Prote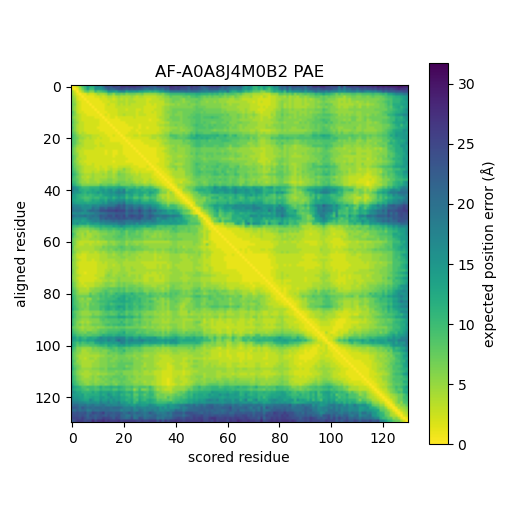in AF-A0A8J4M0B2-F1 (afdb_monomer)

Mean predicted aligned error: 7.67 Å

Solvent-accessible surface area (backbone atoms only — not comparable to full-atom values): 8316 Å² total; per-residue (Å²): 128,80,69,59,35,41,64,58,61,50,35,74,36,50,69,60,45,46,74,76,65,52,49,74,67,56,52,45,35,47,67,72,50,79,88,85,56,41,49,93,72,45,77,67,77,70,72,93,68,84,62,67,65,83,45,76,67,53,37,49,48,36,67,77,50,51,47,58,51,34,33,76,62,12,75,44,65,85,78,58,92,87,60,77,77,91,76,62,68,55,46,44,79,42,77,41,86,97,65,91,42,71,41,84,44,72,58,50,67,60,59,60,68,30,34,57,88,74,94,75,85,81,84,51,81,82,74,71,78,120

Structure (mmCIF, N/CA/C/O backbone):
data_AF-A0A8J4M0B2-F1
#
_entry.id   AF-A0A8J4M0B2-F1
#
loop_
_atom_site.group_PDB
_atom_site.id
_atom_site.type_symbol
_atom_site.label_atom_id
_atom_site.label_alt_id
_atom_site.label_comp_id
_atom_site.label_asym_id
_atom_site.label_entity_id
_atom_site.label_seq_id
_atom_site.pdbx_PDB_ins_code
_atom_site.Cartn_x
_atom_site.Cartn_y
_atom_site.Cartn_z
_atom_site.occupancy
_atom_site.B_iso_or_equiv
_atom_site.auth_seq_id
_atom_site.auth_comp_id
_atom_site.auth_asym_id
_atom_site.auth_atom_id
_atom_site.pdbx_PDB_model_num
ATOM 1 N N . MET A 1 1 ? -7.620 -20.537 3.166 1.00 43.66 1 MET A N 1
ATOM 2 C CA . MET A 1 1 ? -6.376 -20.501 2.365 1.00 43.66 1 MET A CA 1
ATOM 3 C C . MET A 1 1 ? -5.390 -19.648 3.132 1.00 43.66 1 MET A C 1
ATOM 5 O O . MET A 1 1 ? -5.865 -18.692 3.730 1.00 43.66 1 MET A O 1
ATOM 9 N N . PRO A 1 2 ? -4.095 -19.998 3.177 1.00 52.94 2 PRO A N 1
ATOM 10 C CA . PRO A 1 2 ? -3.101 -19.153 3.833 1.00 52.94 2 PRO A CA 1
ATOM 11 C C . PRO A 1 2 ? -3.180 -17.725 3.282 1.00 52.94 2 PRO A C 1
ATOM 13 O O . PRO A 1 2 ? -3.585 -17.545 2.127 1.00 52.94 2 PRO A O 1
ATOM 16 N N . ASP A 1 3 ? -2.816 -16.749 4.116 1.00 71.50 3 ASP A N 1
ATOM 17 C CA . ASP A 1 3 ? -2.772 -15.306 3.835 1.00 71.50 3 ASP A CA 1
ATOM 18 C C . ASP A 1 3 ? -1.693 -14.969 2.787 1.00 71.50 3 ASP A C 1
ATOM 20 O O . ASP A 1 3 ? -0.807 -14.149 3.011 1.00 71.50 3 ASP A O 1
ATOM 24 N N . ILE A 1 4 ? -1.728 -15.652 1.640 1.00 81.50 4 ILE A N 1
ATOM 25 C CA . ILE A 1 4 ? -0.795 -15.464 0.538 1.00 81.50 4 ILE A CA 1
ATOM 26 C C . ILE A 1 4 ? -1.108 -14.100 -0.085 1.00 81.50 4 ILE A C 1
ATOM 28 O O . ILE A 1 4 ? -2.222 -13.902 -0.600 1.00 81.50 4 ILE A O 1
ATOM 32 N N . PRO A 1 5 ? -0.139 -13.171 -0.096 1.00 87.88 5 PRO A N 1
ATOM 33 C CA . PRO A 1 5 ? -0.295 -11.883 -0.744 1.00 87.88 5 PRO A CA 1
ATOM 34 C C . PRO A 1 5 ? -0.768 -12.022 -2.194 1.00 87.88 5 PRO A C 1
ATOM 36 O O . PRO A 1 5 ? -0.374 -12.930 -2.931 1.00 87.88 5 PRO A O 1
ATOM 39 N N . LEU A 1 6 ? -1.587 -11.076 -2.656 1.00 89.25 6 LEU A N 1
ATOM 40 C CA . LEU A 1 6 ? -2.085 -11.070 -4.032 1.00 89.25 6 LEU A CA 1
ATOM 41 C C . LEU A 1 6 ? -0.937 -11.116 -5.048 1.00 89.25 6 LEU A C 1
ATOM 43 O O . LEU A 1 6 ? -1.054 -11.815 -6.052 1.00 89.25 6 LEU A O 1
ATOM 47 N N . HIS A 1 7 ? 0.167 -10.419 -4.772 1.00 87.44 7 HIS A N 1
ATOM 48 C CA . HIS A 1 7 ? 1.313 -10.380 -5.676 1.00 87.44 7 HIS A CA 1
ATOM 49 C C . HIS A 1 7 ? 1.935 -11.771 -5.889 1.00 87.44 7 HIS A C 1
ATOM 51 O O . HIS A 1 7 ? 2.240 -12.110 -7.027 1.00 87.44 7 HIS A O 1
ATOM 57 N N . GLU A 1 8 ? 2.027 -12.610 -4.852 1.00 89.31 8 GLU A N 1
ATOM 58 C CA . GLU A 1 8 ? 2.531 -13.987 -4.964 1.00 89.31 8 GLU A CA 1
ATOM 59 C C . GLU A 1 8 ? 1.572 -14.883 -5.753 1.00 89.31 8 GLU A C 1
ATOM 61 O O . GLU A 1 8 ? 1.986 -15.647 -6.625 1.00 89.31 8 GLU A O 1
ATOM 66 N N . ARG A 1 9 ? 0.259 -14.759 -5.516 1.00 89.69 9 ARG A N 1
ATOM 67 C CA . ARG A 1 9 ? -0.745 -15.523 -6.281 1.00 89.69 9 ARG A CA 1
ATOM 68 C C . ARG A 1 9 ? -0.715 -15.172 -7.765 1.00 89.69 9 ARG A C 1
ATOM 70 O O . ARG A 1 9 ? -0.907 -16.038 -8.619 1.00 89.69 9 ARG A O 1
ATOM 77 N N . VAL A 1 10 ? -0.514 -13.893 -8.067 1.00 90.31 10 VAL A N 1
ATOM 78 C CA . VAL A 1 10 ? -0.472 -13.371 -9.432 1.00 90.31 10 VAL A CA 1
ATOM 79 C C . VAL A 1 10 ? 0.841 -13.750 -10.122 1.00 90.31 10 VAL A C 1
ATOM 81 O O . VAL A 1 10 ? 0.801 -14.234 -11.256 1.00 90.31 10 VAL A O 1
ATOM 84 N N . SER A 1 11 ? 1.982 -13.617 -9.441 1.00 91.62 11 SER A N 1
ATOM 85 C CA . SER A 1 11 ? 3.297 -14.007 -9.965 1.00 91.62 11 SER A CA 1
ATOM 86 C C . SER A 1 11 ? 3.418 -15.527 -10.158 1.00 91.62 11 SER A C 1
ATOM 88 O O . SER A 1 11 ? 4.010 -15.986 -11.135 1.00 91.62 11 SER A O 1
ATOM 90 N N . GLY A 1 12 ? 2.755 -16.331 -9.323 1.00 91.94 12 GLY A N 1
ATOM 91 C CA . GLY A 1 12 ? 2.656 -17.784 -9.496 1.00 91.94 12 GLY A CA 1
ATOM 92 C C . GLY A 1 12 ? 1.874 -18.222 -10.743 1.00 91.94 12 GLY A C 1
ATOM 93 O O . GLY A 1 12 ? 1.950 -19.380 -11.148 1.00 91.94 12 GLY A O 1
ATOM 94 N N . ARG A 1 13 ? 1.136 -17.311 -11.393 1.00 93.75 13 ARG A N 1
ATOM 95 C CA . ARG A 1 13 ? 0.301 -17.590 -12.577 1.00 93.75 13 ARG A CA 1
ATOM 96 C C . ARG A 1 13 ? 0.813 -16.943 -13.864 1.00 93.75 13 ARG A C 1
ATOM 98 O O . ARG A 1 13 ? 0.056 -16.818 -14.824 1.00 93.75 13 ARG A O 1
ATOM 105 N N . LEU A 1 14 ? 2.089 -16.556 -13.931 1.00 94.50 14 LEU A N 1
ATOM 106 C CA . LEU A 1 14 ? 2.673 -15.891 -15.111 1.00 94.50 14 LEU A CA 1
ATOM 107 C C . LEU A 1 14 ? 2.450 -16.647 -16.432 1.00 94.50 14 LEU A C 1
ATOM 109 O O . LEU A 1 14 ? 2.250 -16.014 -17.466 1.00 94.50 14 LEU A O 1
ATOM 113 N N . ALA A 1 15 ? 2.449 -17.985 -16.414 1.00 94.88 15 ALA A N 1
ATOM 114 C CA . ALA A 1 15 ? 2.171 -18.792 -17.605 1.00 94.88 15 ALA A CA 1
ATOM 115 C C . ALA A 1 15 ? 0.740 -18.585 -18.133 1.00 94.88 15 ALA A C 1
ATOM 117 O O . ALA A 1 15 ? 0.550 -18.432 -19.337 1.00 94.88 15 ALA A O 1
ATOM 118 N N . ALA A 1 16 ? -0.250 -18.507 -17.238 1.00 96.19 16 ALA A N 1
ATOM 119 C CA . ALA A 1 16 ? -1.637 -18.236 -17.605 1.00 96.19 16 ALA A CA 1
ATOM 120 C C . ALA A 1 16 ? -1.804 -16.807 -18.143 1.00 96.19 16 ALA A C 1
ATOM 122 O O . ALA A 1 16 ? -2.459 -16.611 -19.162 1.00 96.19 16 ALA A O 1
ATOM 123 N N . TRP A 1 17 ? -1.146 -15.822 -17.521 1.00 95.25 17 TRP A N 1
ATOM 124 C CA . TRP A 1 17 ? -1.119 -14.442 -18.023 1.00 95.25 17 TRP A CA 1
ATOM 125 C C . TRP A 1 17 ? -0.523 -14.351 -19.429 1.00 95.25 17 TRP A C 1
ATOM 127 O O . TRP A 1 17 ? -1.067 -13.666 -20.292 1.00 95.25 17 TRP A O 1
ATOM 137 N N . ARG A 1 18 ? 0.564 -15.085 -19.690 1.00 96.38 18 ARG A N 1
ATOM 138 C CA . ARG A 1 18 ? 1.153 -15.169 -21.031 1.00 96.38 18 ARG A CA 1
ATOM 139 C C . ARG A 1 18 ? 0.186 -15.802 -22.033 1.00 96.38 18 ARG A C 1
ATOM 141 O O . ARG A 1 18 ? 0.067 -15.296 -23.142 1.00 96.38 18 ARG A O 1
ATOM 148 N N . ALA A 1 19 ? -0.507 -16.873 -21.648 1.00 97.12 19 ALA A N 1
ATOM 149 C CA . ALA A 1 19 ? -1.443 -17.576 -22.524 1.00 97.12 19 ALA A CA 1
ATOM 150 C C . ALA A 1 19 ? -2.626 -16.699 -22.975 1.00 97.12 19 ALA A C 1
ATOM 152 O O . ALA A 1 19 ? -3.104 -16.864 -24.091 1.00 97.12 19 ALA A O 1
ATOM 153 N N . ILE A 1 20 ? -3.059 -15.739 -22.149 1.00 95.81 20 ILE A N 1
ATOM 154 C CA . ILE A 1 20 ? -4.121 -14.778 -22.502 1.00 95.81 20 ILE A CA 1
ATOM 155 C C . ILE A 1 20 ? -3.601 -13.510 -23.204 1.00 95.81 20 ILE A C 1
ATOM 157 O O . ILE A 1 20 ? -4.358 -12.562 -23.393 1.00 95.81 20 ILE A O 1
ATOM 161 N N . GLY A 1 21 ? -2.318 -13.474 -23.582 1.00 96.12 21 GLY A N 1
ATOM 162 C CA . GLY A 1 21 ? -1.736 -12.390 -24.378 1.00 96.12 21 GLY A CA 1
ATOM 163 C C . GLY A 1 21 ? -1.132 -11.226 -23.585 1.00 96.12 21 GLY A C 1
ATOM 164 O O . GLY A 1 21 ? -0.944 -10.154 -24.155 1.00 96.12 21 GLY A O 1
ATOM 165 N N . ALA A 1 22 ? -0.810 -11.395 -22.295 1.00 95.44 22 ALA A N 1
ATOM 166 C CA . ALA A 1 22 ? -0.108 -10.352 -21.542 1.00 95.44 22 ALA A CA 1
ATOM 167 C C . ALA A 1 22 ? 1.265 -10.033 -22.163 1.00 95.44 22 ALA A C 1
ATOM 169 O O . ALA A 1 22 ? 2.078 -10.931 -22.397 1.00 95.44 22 ALA A O 1
ATOM 170 N N . ASP A 1 23 ? 1.536 -8.745 -22.385 1.00 96.19 23 ASP A N 1
ATOM 171 C CA . ASP A 1 23 ? 2.799 -8.289 -22.962 1.00 96.19 23 ASP A CA 1
ATOM 172 C C . ASP A 1 23 ? 4.000 -8.468 -22.009 1.00 96.19 23 ASP A C 1
ATOM 174 O O . ASP A 1 23 ? 3.868 -8.697 -20.799 1.00 96.19 23 ASP A O 1
ATOM 178 N N . SER A 1 24 ? 5.214 -8.335 -22.554 1.00 94.12 24 SER A N 1
ATOM 179 C CA . SER A 1 24 ? 6.462 -8.486 -21.795 1.00 94.12 24 SER A CA 1
ATOM 180 C C . SER A 1 24 ? 6.564 -7.538 -20.599 1.00 94.12 24 SER A C 1
ATOM 182 O O . SER A 1 24 ? 7.128 -7.910 -19.569 1.00 94.12 24 SER A O 1
ATOM 184 N N . ARG A 1 25 ? 6.017 -6.320 -20.707 1.00 92.56 25 ARG A N 1
ATOM 185 C CA . ARG A 1 25 ? 6.060 -5.321 -19.633 1.00 92.56 25 ARG A CA 1
ATOM 186 C C . ARG A 1 25 ? 5.134 -5.722 -18.489 1.00 92.56 25 ARG A C 1
ATOM 188 O O . ARG A 1 25 ? 5.527 -5.642 -17.330 1.00 92.56 25 ARG A O 1
ATOM 195 N N . THR A 1 26 ? 3.937 -6.184 -18.812 1.00 93.12 26 THR A N 1
ATOM 196 C CA . THR A 1 26 ? 2.937 -6.689 -17.879 1.00 93.12 26 THR A CA 1
ATOM 197 C C . THR A 1 26 ? 3.498 -7.895 -17.146 1.00 93.12 26 THR A C 1
ATOM 199 O O . THR A 1 26 ? 3.546 -7.893 -15.922 1.00 93.12 26 THR A O 1
ATOM 202 N N . LEU A 1 27 ? 4.042 -8.879 -17.867 1.00 94.44 27 LEU A N 1
ATOM 203 C CA . LEU A 1 27 ? 4.683 -10.045 -17.256 1.00 94.44 27 LEU A CA 1
A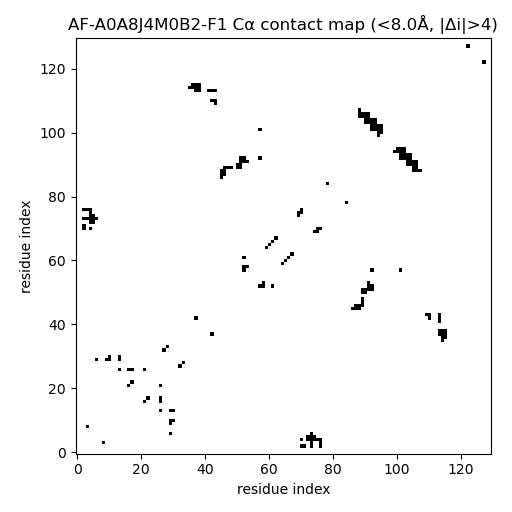TOM 204 C C . LEU A 1 27 ? 5.864 -9.659 -16.354 1.00 94.44 27 LEU A C 1
ATOM 206 O O . LEU A 1 27 ? 6.033 -10.250 -15.289 1.00 94.44 27 LEU A O 1
ATOM 210 N N . HIS A 1 28 ? 6.659 -8.658 -16.745 1.00 93.00 28 HIS A N 1
ATOM 211 C CA . HIS A 1 28 ? 7.736 -8.136 -15.905 1.00 93.00 28 HIS A CA 1
ATOM 212 C C . HIS A 1 28 ? 7.193 -7.552 -14.595 1.00 93.00 28 HIS A C 1
ATOM 214 O O . HIS A 1 28 ? 7.675 -7.924 -13.530 1.00 93.00 28 HIS A O 1
ATOM 220 N N . VAL A 1 29 ? 6.156 -6.712 -14.657 1.00 92.75 29 VAL A N 1
ATOM 221 C CA . VAL A 1 29 ? 5.521 -6.117 -13.470 1.00 92.75 29 VAL A CA 1
ATOM 222 C C . VAL A 1 29 ? 4.887 -7.181 -12.575 1.00 92.75 29 VAL A C 1
ATOM 224 O O . VAL A 1 29 ? 5.053 -7.131 -11.363 1.00 92.75 29 VAL A O 1
ATOM 227 N N . LEU A 1 30 ? 4.199 -8.173 -13.143 1.00 92.06 30 LEU A N 1
ATOM 228 C CA . LEU A 1 30 ? 3.601 -9.256 -12.357 1.00 92.06 30 LEU A CA 1
ATOM 229 C C . LEU A 1 30 ? 4.668 -10.123 -11.673 1.00 92.06 30 LEU A C 1
ATOM 231 O O . LEU A 1 30 ? 4.411 -10.676 -10.609 1.00 92.06 30 LEU A O 1
ATOM 235 N N . LYS A 1 31 ? 5.856 -10.250 -12.276 1.00 91.38 31 LYS A N 1
ATOM 236 C CA . LYS A 1 31 ? 6.967 -11.038 -11.731 1.00 91.38 31 LYS A CA 1
ATOM 237 C C . LYS A 1 31 ? 7.788 -10.277 -10.688 1.00 91.38 31 LYS A C 1
ATOM 239 O O . LYS A 1 31 ? 8.174 -10.868 -9.690 1.00 91.38 31 LYS A O 1
ATOM 244 N N . GLN A 1 32 ? 8.116 -9.017 -10.964 1.00 90.12 32 GLN A N 1
ATOM 245 C CA . GLN A 1 32 ? 9.124 -8.237 -10.230 1.00 90.12 32 GLN A CA 1
ATOM 246 C C . GLN A 1 32 ? 8.527 -7.066 -9.439 1.00 90.12 32 GLN A C 1
ATOM 248 O O . GLN A 1 32 ? 9.220 -6.436 -8.646 1.00 90.12 32 GLN A O 1
ATOM 253 N N . GLY A 1 33 ? 7.253 -6.745 -9.657 1.00 89.06 33 GLY A N 1
ATOM 254 C CA . GLY A 1 33 ? 6.643 -5.522 -9.154 1.00 89.06 33 GLY A CA 1
ATOM 255 C C . GLY A 1 33 ? 7.084 -4.279 -9.930 1.00 89.06 33 GLY A C 1
ATOM 256 O O . GLY A 1 33 ? 7.660 -4.348 -11.018 1.00 89.06 33 GLY A O 1
ATOM 257 N N . VAL A 1 34 ? 6.766 -3.113 -9.368 1.00 86.81 34 VAL A N 1
ATOM 258 C CA . VAL A 1 34 ? 7.192 -1.811 -9.893 1.00 86.81 34 VAL A CA 1
ATOM 259 C C . VAL A 1 34 ? 8.246 -1.244 -8.945 1.00 86.81 34 VAL A C 1
ATOM 261 O O . VAL A 1 34 ? 7.932 -1.042 -7.770 1.00 86.81 34 VAL A O 1
ATOM 264 N N . PRO A 1 35 ? 9.475 -0.966 -9.417 1.00 83.88 35 PRO A N 1
ATOM 265 C CA . PRO A 1 35 ? 10.506 -0.409 -8.558 1.00 83.88 35 PRO A CA 1
ATOM 266 C C . PRO A 1 35 ? 10.121 1.001 -8.105 1.00 83.88 35 PRO A C 1
ATOM 268 O O . PRO A 1 35 ? 9.706 1.848 -8.902 1.00 83.88 35 PRO A O 1
ATOM 271 N N . VAL A 1 36 ? 10.294 1.256 -6.812 1.00 84.31 36 VAL A N 1
ATOM 272 C CA . VAL A 1 36 ? 10.128 2.580 -6.216 1.00 84.31 36 VAL A CA 1
ATOM 273 C C . VAL A 1 36 ? 11.494 3.253 -6.150 1.00 84.31 36 VAL A C 1
ATOM 275 O O . VAL A 1 36 ? 12.359 2.854 -5.379 1.00 84.31 36 VAL A O 1
ATOM 278 N N . GLU A 1 37 ? 11.698 4.287 -6.966 1.00 87.94 37 GLU A N 1
ATOM 279 C CA . GLU A 1 37 ? 12.957 5.035 -6.985 1.00 87.94 37 GLU A CA 1
ATOM 280 C C . GLU A 1 37 ? 12.874 6.298 -6.131 1.00 87.94 37 GLU A C 1
ATOM 282 O O . GLU A 1 37 ? 12.030 7.164 -6.373 1.00 87.94 37 GLU A O 1
ATOM 287 N N . PHE A 1 38 ? 13.813 6.455 -5.200 1.00 87.25 38 PHE A N 1
ATOM 288 C CA . PHE A 1 38 ? 13.952 7.660 -4.386 1.00 87.25 38 PHE A CA 1
ATOM 289 C C . PHE A 1 38 ? 14.970 8.648 -4.980 1.00 87.25 38 PHE A C 1
ATOM 291 O O . PHE A 1 38 ? 15.948 8.275 -5.638 1.00 87.25 38 PHE A O 1
ATOM 298 N N . ARG A 1 39 ? 14.732 9.945 -4.773 1.00 85.75 39 ARG A N 1
ATOM 299 C CA . ARG A 1 39 ? 15.637 11.041 -5.138 1.00 85.75 39 ARG A CA 1
ATOM 300 C C . ARG A 1 39 ? 16.912 10.917 -4.312 1.00 85.75 39 ARG A C 1
ATOM 302 O O . ARG A 1 39 ? 16.850 10.760 -3.098 1.00 85.75 39 ARG A O 1
ATOM 309 N N . GLY A 1 40 ? 18.063 10.963 -4.979 1.00 82.38 40 GLY A N 1
ATOM 310 C CA . GLY A 1 40 ? 19.361 10.800 -4.318 1.00 82.38 40 GLY A CA 1
ATOM 311 C C . GLY A 1 40 ? 19.579 9.431 -3.659 1.00 82.38 40 GLY A C 1
ATOM 312 O O . GLY A 1 40 ? 20.522 9.294 -2.898 1.00 82.38 40 GLY A O 1
ATOM 313 N N . GLY A 1 41 ? 18.717 8.436 -3.915 1.00 76.56 41 GLY A N 1
ATOM 314 C CA . GLY A 1 41 ? 18.796 7.118 -3.273 1.00 76.56 41 GLY A CA 1
ATOM 315 C C . GLY A 1 41 ? 18.392 7.101 -1.794 1.00 76.56 41 GLY A C 1
ATOM 316 O O . GLY A 1 41 ? 18.439 6.045 -1.174 1.00 76.56 41 GLY A O 1
ATOM 317 N N . CYS A 1 42 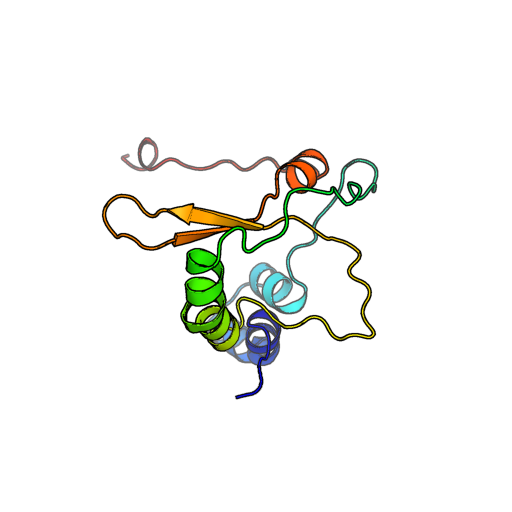? 17.966 8.236 -1.230 1.00 73.62 42 CYS A N 1
ATOM 318 C CA . CYS A 1 42 ? 17.649 8.339 0.189 1.00 73.62 42 CYS A CA 1
ATOM 319 C C . CYS A 1 42 ? 16.183 8.002 0.460 1.00 73.62 42 CYS A C 1
ATOM 321 O O . CYS A 1 42 ? 15.265 8.687 0.001 1.00 73.62 42 CYS A O 1
ATOM 323 N N . ILE A 1 43 ? 15.976 6.966 1.264 1.00 73.25 43 ILE A N 1
ATOM 324 C CA . ILE A 1 43 ? 14.674 6.602 1.816 1.00 73.25 43 ILE A CA 1
ATOM 325 C C . ILE A 1 43 ? 14.287 7.662 2.862 1.00 73.25 43 ILE A C 1
ATOM 327 O O . ILE A 1 43 ? 15.130 8.044 3.679 1.00 73.25 43 ILE A O 1
ATOM 331 N N . PRO A 1 44 ? 13.043 8.174 2.864 1.00 76.38 44 PRO A N 1
ATOM 332 C CA . PRO A 1 44 ? 12.622 9.114 3.892 1.00 76.38 44 PRO A CA 1
ATOM 333 C C . PRO A 1 44 ? 12.577 8.411 5.259 1.00 76.38 44 PRO A C 1
ATOM 335 O O . PRO A 1 44 ? 12.102 7.278 5.336 1.00 76.38 44 PRO A O 1
ATOM 338 N N . PRO A 1 45 ? 13.018 9.070 6.345 1.00 73.69 45 PRO A N 1
ATOM 339 C CA . PRO A 1 45 ? 12.957 8.476 7.673 1.00 73.69 45 PRO A CA 1
ATOM 340 C C . PRO A 1 45 ? 11.506 8.199 8.077 1.00 73.69 45 PRO A C 1
ATOM 342 O O . PRO A 1 45 ? 10.589 8.950 7.701 1.00 73.69 45 PRO A O 1
ATOM 345 N N . ALA A 1 46 ? 11.324 7.154 8.889 1.00 69.06 46 ALA A N 1
ATOM 346 C CA . ALA A 1 46 ? 10.071 6.901 9.588 1.00 69.06 46 ALA A CA 1
ATOM 347 C C . ALA A 1 46 ? 9.658 8.149 10.385 1.00 69.06 46 ALA A C 1
ATOM 349 O O . ALA A 1 46 ? 10.485 8.987 10.756 1.00 69.06 46 ALA A O 1
ATOM 350 N N . PHE A 1 47 ? 8.360 8.311 10.603 1.00 67.38 47 PHE A N 1
ATOM 351 C CA . PHE A 1 47 ? 7.840 9.430 11.371 1.00 67.38 47 PHE A CA 1
ATOM 352 C C . PHE A 1 47 ? 6.807 8.927 12.368 1.00 67.38 47 PHE A C 1
ATOM 354 O O . PHE A 1 47 ? 5.978 8.081 12.031 1.00 67.38 47 PHE A O 1
ATOM 361 N N . ASP A 1 48 ? 6.822 9.517 13.557 1.00 60.31 48 ASP A N 1
ATOM 362 C CA . ASP A 1 48 ? 5.820 9.258 14.579 1.00 60.31 48 ASP A CA 1
ATOM 363 C C . ASP A 1 48 ? 4.616 10.177 14.339 1.00 60.31 48 ASP A C 1
ATOM 365 O O . ASP A 1 48 ? 4.693 11.402 14.430 1.00 60.31 48 ASP A O 1
ATOM 369 N N . LEU A 1 49 ? 3.489 9.580 13.969 1.00 61.59 49 LEU A N 1
ATOM 370 C CA . LEU A 1 49 ? 2.157 10.178 14.072 1.00 61.59 49 LEU A CA 1
ATOM 371 C C . LEU A 1 49 ? 1.320 9.272 14.986 1.00 61.59 49 LEU A C 1
ATOM 373 O O . LEU A 1 49 ? 1.710 8.120 15.187 1.00 61.59 49 LEU A O 1
ATOM 377 N N . PRO A 1 50 ? 0.184 9.752 15.533 1.00 63.66 50 PRO A N 1
ATOM 378 C CA . PRO A 1 50 ? -0.668 8.927 16.381 1.00 63.66 50 PRO A CA 1
ATOM 379 C C . PRO A 1 50 ? -0.986 7.590 15.710 1.00 63.66 50 PRO A C 1
ATOM 381 O O . PRO A 1 50 ? -1.293 7.539 14.511 1.00 63.66 50 PRO A O 1
ATOM 384 N N . SER A 1 51 ? -0.860 6.534 16.509 1.00 64.81 51 SER A N 1
ATOM 385 C CA . SER A 1 51 ? -1.045 5.149 16.109 1.00 64.81 51 SER A CA 1
ATOM 386 C C . SER A 1 51 ? -2.454 4.899 15.583 1.00 64.81 51 SER A C 1
ATOM 388 O O . SER A 1 51 ? -3.443 5.497 16.006 1.00 64.81 51 SER A O 1
ATOM 390 N N . PHE A 1 52 ? -2.526 3.978 14.634 1.00 67.69 52 PHE A N 1
ATOM 391 C CA . PHE A 1 52 ? -3.760 3.389 14.153 1.00 67.69 52 PHE A CA 1
ATOM 392 C C . PHE A 1 52 ? -4.048 2.096 14.916 1.00 67.69 52 PHE A C 1
ATOM 394 O O . PHE A 1 52 ? -3.117 1.301 15.068 1.00 67.69 52 PHE A O 1
ATOM 401 N N . PRO A 1 53 ? -5.310 1.814 15.286 1.00 72.31 53 PRO A N 1
ATOM 402 C CA . PRO A 1 53 ? -6.509 2.674 15.259 1.00 72.31 53 PRO A CA 1
ATOM 403 C C . PRO A 1 53 ? -6.545 3.707 16.410 1.00 72.31 53 PRO A C 1
ATOM 405 O O . PRO A 1 53 ? -5.938 3.490 17.449 1.00 72.31 53 PRO A O 1
ATOM 408 N N . VAL A 1 54 ? -7.280 4.8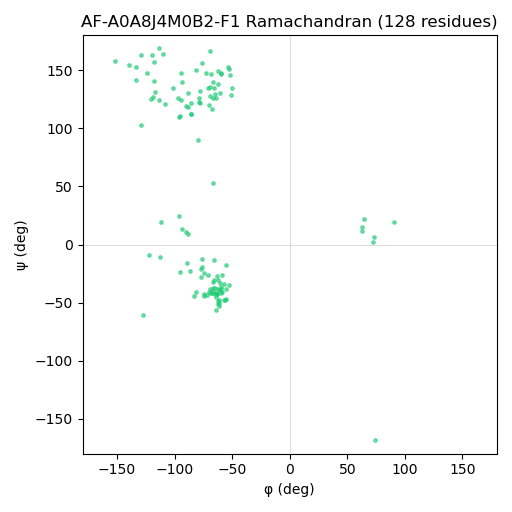24 16.251 1.00 75.19 54 VAL A N 1
ATOM 409 C CA . VAL A 1 54 ? -7.265 5.958 17.217 1.00 75.19 54 VAL A CA 1
ATOM 410 C C . VAL A 1 54 ? -8.397 5.887 18.257 1.00 75.19 54 VAL A C 1
ATOM 412 O O . VAL A 1 54 ? -8.297 6.461 19.336 1.00 75.19 54 VAL A O 1
ATOM 415 N N . THR A 1 55 ? -9.501 5.197 17.950 1.00 84.00 55 THR A N 1
ATOM 416 C CA . THR A 1 55 ? -10.667 5.065 18.847 1.00 84.00 55 THR A CA 1
ATOM 417 C C . THR A 1 55 ? -11.130 3.614 18.928 1.00 84.00 55 THR A C 1
ATOM 419 O O . THR A 1 55 ? -11.023 2.881 17.946 1.00 84.00 55 THR A O 1
ATOM 422 N N . ALA A 1 56 ? -11.759 3.222 20.040 1.00 85.50 56 ALA A N 1
ATOM 423 C CA . ALA A 1 56 ? -12.295 1.866 20.231 1.00 85.50 56 ALA A CA 1
ATOM 424 C C . ALA A 1 56 ? -13.348 1.460 19.177 1.00 85.50 56 ALA A C 1
ATOM 426 O O . ALA A 1 56 ? -13.563 0.281 18.899 1.00 85.50 56 ALA A O 1
ATOM 427 N N . GLN A 1 57 ? -14.052 2.428 18.581 1.00 86.88 57 GLN A N 1
ATOM 428 C CA . GLN A 1 57 ? -14.999 2.149 17.500 1.00 86.88 57 GLN A CA 1
ATOM 429 C C . GLN A 1 57 ? -14.276 1.829 16.185 1.00 86.88 57 GLN A C 1
ATOM 431 O O . GLN A 1 57 ? -14.655 0.890 15.487 1.00 86.88 57 GLN A O 1
ATOM 436 N N . GLN A 1 58 ? -13.225 2.587 15.863 1.00 87.75 58 GLN A N 1
ATOM 437 C CA . GLN A 1 58 ? -12.381 2.322 14.696 1.00 87.75 58 GLN A CA 1
ATOM 438 C C . GLN A 1 58 ? -11.608 1.017 14.850 1.00 87.75 58 GLN A C 1
ATOM 440 O O . GLN A 1 58 ? -11.458 0.297 13.872 1.00 87.75 58 GLN A O 1
ATOM 445 N N . GLU A 1 59 ? -11.146 0.716 16.061 1.00 87.12 59 GLU A N 1
ATOM 446 C CA . GLU A 1 59 ? -10.448 -0.527 16.372 1.00 87.12 59 GLU A CA 1
ATOM 447 C C . GLU A 1 59 ? -11.340 -1.744 16.156 1.00 87.12 59 GLU A C 1
ATOM 449 O O . GLU A 1 59 ? -10.977 -2.623 15.379 1.00 87.12 59 GLU A O 1
ATOM 454 N N . ARG A 1 60 ? -12.550 -1.747 16.732 1.00 88.81 60 ARG A N 1
ATOM 455 C CA . ARG A 1 60 ? -13.532 -2.812 16.481 1.00 88.81 60 ARG A CA 1
ATOM 456 C C . ARG A 1 60 ? -13.846 -2.959 14.999 1.00 88.81 60 ARG A C 1
ATOM 458 O O . ARG A 1 60 ? -13.774 -4.055 14.462 1.00 88.81 60 ARG A O 1
ATOM 465 N N . TRP A 1 61 ? -14.120 -1.855 14.302 1.00 90.88 61 TRP A N 1
ATOM 466 C CA . TRP A 1 61 ? -14.358 -1.900 12.858 1.00 90.88 61 TRP A CA 1
ATOM 467 C C . TRP A 1 61 ? -13.167 -2.469 12.073 1.00 90.88 61 TRP A C 1
ATOM 469 O O . TRP A 1 61 ? -13.361 -3.230 11.124 1.00 90.88 61 TRP A O 1
ATOM 479 N N . TRP A 1 62 ? -11.941 -2.098 12.437 1.00 90.44 62 TRP A N 1
ATOM 480 C CA . TRP A 1 62 ? -10.739 -2.596 11.784 1.00 90.44 62 TRP A CA 1
ATOM 481 C C . TRP A 1 62 ? -10.591 -4.104 11.992 1.00 90.44 62 TRP A C 1
ATOM 483 O O . TRP A 1 62 ? -10.568 -4.839 11.006 1.00 90.44 62 TRP A O 1
ATOM 493 N N . LEU A 1 63 ? -10.568 -4.554 13.249 1.00 89.38 63 LEU A N 1
ATOM 494 C CA . LEU A 1 63 ? -10.312 -5.947 13.619 1.00 89.38 63 LEU A CA 1
ATOM 495 C C . LEU A 1 63 ? -11.430 -6.894 13.168 1.00 89.38 63 LEU A C 1
ATOM 497 O O . LEU A 1 63 ? -11.160 -7.995 12.700 1.00 89.38 63 LEU A O 1
ATOM 501 N N . GLU A 1 64 ? -12.692 -6.475 13.281 1.00 92.19 64 GLU A N 1
ATOM 502 C CA . GLU A 1 64 ? -13.835 -7.352 13.002 1.00 92.19 64 GLU A CA 1
ATOM 503 C C . GLU A 1 64 ? -14.233 -7.362 11.521 1.00 92.19 64 GLU A C 1
ATOM 505 O O . GLU A 1 64 ? -14.876 -8.306 11.061 1.00 92.19 64 GLU A O 1
ATOM 510 N N . LYS A 1 65 ? -13.889 -6.315 10.756 1.00 91.19 65 LYS A N 1
ATOM 511 C CA . LYS A 1 65 ? -14.401 -6.143 9.389 1.00 91.19 65 LYS A CA 1
ATOM 512 C C . LYS A 1 65 ? -13.321 -5.914 8.348 1.00 91.19 65 LYS A C 1
ATOM 514 O O . LYS A 1 65 ? -13.258 -6.658 7.371 1.00 91.19 65 LYS A O 1
ATOM 519 N N . GLU A 1 66 ? -12.536 -4.851 8.481 1.00 92.12 66 GLU A N 1
ATOM 520 C CA . GLU A 1 66 ? -11.692 -4.409 7.368 1.00 92.12 66 GLU A CA 1
ATOM 521 C C . GLU A 1 66 ? -10.387 -5.201 7.261 1.00 92.12 66 GLU A C 1
ATOM 523 O O . GLU A 1 66 ? -10.013 -5.588 6.154 1.00 92.12 66 GLU A O 1
ATOM 528 N N . GLU A 1 67 ? -9.732 -5.510 8.381 1.00 91.50 67 GLU A N 1
ATOM 529 C CA . GLU A 1 67 ? -8.516 -6.322 8.388 1.00 91.50 67 GLU A CA 1
ATOM 530 C C . GLU A 1 67 ? -8.762 -7.731 7.829 1.00 91.50 67 GLU A C 1
ATOM 532 O O . GLU A 1 67 ? -8.081 -8.090 6.861 1.00 91.50 67 GLU A O 1
ATOM 537 N N . PRO A 1 68 ? -9.752 -8.515 8.316 1.00 93.12 68 PRO A N 1
ATOM 538 C CA . PRO A 1 68 ? -10.001 -9.852 7.779 1.00 93.12 68 PRO A CA 1
ATOM 539 C C . PRO A 1 68 ? -10.337 -9.817 6.287 1.00 93.12 68 PRO A C 1
ATOM 541 O O . PRO A 1 68 ? -9.896 -10.673 5.521 1.00 93.12 68 PRO A O 1
ATOM 544 N N . ARG A 1 6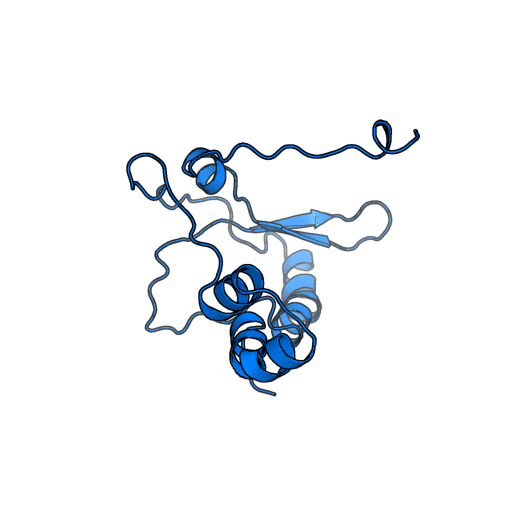9 ? -11.076 -8.792 5.842 1.00 93.06 69 ARG A N 1
ATOM 545 C CA . ARG A 1 69 ? -11.404 -8.595 4.426 1.00 93.06 69 ARG A CA 1
ATOM 546 C C . ARG A 1 69 ? -10.152 -8.337 3.586 1.00 93.06 69 ARG A C 1
ATOM 548 O O . ARG A 1 69 ? -10.029 -8.904 2.502 1.00 93.06 69 ARG A O 1
ATOM 555 N N . LEU A 1 70 ? -9.240 -7.477 4.042 1.00 92.62 70 LEU A N 1
ATOM 556 C CA . LEU A 1 70 ? -8.005 -7.161 3.317 1.00 92.62 70 LEU A CA 1
ATOM 557 C C . LEU A 1 70 ? -7.031 -8.347 3.292 1.00 92.62 70 LEU A C 1
ATOM 559 O O . LEU A 1 70 ? -6.427 -8.586 2.244 1.00 92.62 70 LEU A O 1
ATOM 563 N N . LEU A 1 71 ? -6.928 -9.108 4.386 1.00 93.00 71 LEU A N 1
ATOM 564 C CA . LEU A 1 71 ? -6.160 -10.358 4.445 1.00 93.00 71 LEU A CA 1
ATOM 565 C C . LEU A 1 71 ? -6.730 -11.405 3.481 1.00 93.00 71 LEU A C 1
ATOM 567 O O . LEU A 1 71 ? -6.002 -11.927 2.641 1.00 93.00 71 LEU A O 1
ATOM 571 N N . ALA A 1 72 ? -8.049 -11.627 3.492 1.00 91.12 72 ALA A N 1
ATOM 572 C CA . ALA A 1 72 ? -8.712 -12.568 2.583 1.00 91.12 72 ALA A CA 1
ATOM 573 C C . ALA A 1 72 ? -8.524 -12.201 1.096 1.00 91.12 72 ALA A C 1
ATOM 575 O O . ALA A 1 72 ? -8.427 -13.072 0.226 1.00 91.12 72 ALA A O 1
ATOM 576 N N . LEU A 1 73 ? -8.443 -10.903 0.788 1.00 91.88 73 LEU A N 1
ATOM 577 C CA . LEU A 1 73 ? -8.124 -10.410 -0.553 1.00 91.88 73 LEU A CA 1
ATOM 578 C C . LEU A 1 73 ? -6.634 -10.526 -0.910 1.00 91.88 73 LEU A C 1
ATOM 580 O O . LEU A 1 73 ? -6.286 -10.364 -2.081 1.00 91.88 73 LEU A O 1
ATOM 584 N N . GLY A 1 74 ? -5.756 -10.801 0.055 1.00 91.12 74 GLY A N 1
ATOM 585 C CA . GLY A 1 74 ? -4.304 -10.723 -0.099 1.00 91.12 74 GLY A CA 1
ATOM 586 C C . GLY A 1 74 ? -3.815 -9.296 -0.366 1.00 91.12 74 GLY A C 1
ATOM 587 O O . GLY A 1 74 ? -2.766 -9.113 -0.981 1.00 91.12 74 GLY A O 1
ATOM 588 N N . ALA A 1 75 ? -4.604 -8.285 0.013 1.00 90.69 75 ALA A N 1
ATOM 589 C CA . ALA A 1 75 ? -4.270 -6.873 -0.170 1.00 90.69 75 ALA A CA 1
ATOM 590 C C . ALA A 1 75 ? -3.252 -6.383 0.870 1.00 90.69 75 ALA A C 1
ATOM 592 O O . ALA A 1 75 ? -2.482 -5.466 0.592 1.00 90.69 75 ALA A O 1
ATOM 593 N N . ILE A 1 76 ? -3.252 -7.006 2.049 1.00 91.00 76 ILE A N 1
ATOM 594 C CA . ILE A 1 76 ? -2.243 -6.847 3.097 1.00 91.00 76 ILE A CA 1
ATOM 595 C C . ILE A 1 76 ? -1.767 -8.233 3.536 1.00 91.00 76 ILE A C 1
ATOM 597 O O . ILE A 1 76 ? -2.449 -9.229 3.296 1.00 91.00 76 ILE A O 1
ATOM 601 N N . SER A 1 77 ? -0.623 -8.282 4.207 1.00 90.56 77 SER A N 1
ATOM 602 C CA . SER A 1 77 ? -0.104 -9.480 4.861 1.00 90.56 77 SER A CA 1
ATOM 603 C C . SER A 1 77 ? 0.496 -9.110 6.209 1.00 90.56 77 SER A C 1
ATOM 605 O O . SER A 1 77 ? 0.928 -7.974 6.422 1.00 90.56 77 SER A O 1
ATOM 607 N N . ARG A 1 78 ? 0.521 -10.070 7.133 1.00 88.94 78 ARG A N 1
ATOM 608 C CA . ARG A 1 78 ? 1.248 -9.900 8.391 1.00 88.94 78 ARG A CA 1
ATOM 609 C C . ARG A 1 78 ? 2.748 -9.904 8.092 1.00 88.94 78 ARG A C 1
ATOM 611 O O . ARG A 1 78 ? 3.221 -10.716 7.301 1.00 88.94 78 ARG A O 1
ATOM 618 N N . VAL A 1 79 ? 3.478 -8.972 8.698 1.00 85.62 79 VAL A N 1
ATOM 619 C CA . VAL A 1 79 ? 4.941 -8.952 8.612 1.00 85.62 79 VAL A CA 1
ATOM 620 C C . VAL A 1 79 ? 5.485 -9.995 9.595 1.00 85.62 79 VAL A C 1
ATOM 622 O O . VAL A 1 79 ? 5.095 -9.944 10.765 1.00 85.62 79 VAL A O 1
ATOM 625 N N . PRO A 1 80 ? 6.338 -10.939 9.156 1.00 86.88 80 PRO A N 1
ATOM 626 C CA . PRO A 1 80 ? 6.967 -11.901 10.057 1.00 86.88 80 PRO A CA 1
ATOM 627 C C . PRO A 1 80 ? 7.809 -11.203 11.132 1.00 86.88 80 PRO A C 1
ATOM 629 O O . PRO A 1 80 ? 8.402 -10.157 10.871 1.00 86.88 80 PRO A O 1
ATOM 632 N N . ALA A 1 81 ? 7.875 -11.769 12.338 1.00 84.62 81 ALA A N 1
ATOM 633 C CA . ALA A 1 81 ? 8.526 -11.130 13.488 1.00 84.62 81 ALA A CA 1
ATOM 634 C C . ALA A 1 81 ? 10.040 -10.913 13.286 1.00 84.62 81 ALA A C 1
ATOM 636 O O . ALA A 1 81 ? 10.634 -10.002 13.858 1.00 84.62 81 ALA A O 1
ATOM 637 N N . GLU A 1 82 ? 10.656 -11.747 12.456 1.00 90.75 82 GLU A N 1
ATOM 638 C CA . GLU A 1 82 ? 12.058 -11.699 12.060 1.00 90.75 82 GLU A CA 1
ATOM 639 C C . GLU A 1 82 ? 12.365 -10.606 11.025 1.00 90.75 82 GLU A C 1
ATOM 641 O O . GLU A 1 82 ? 13.519 -10.196 10.878 1.00 90.75 82 GLU A O 1
ATOM 646 N N . VAL A 1 83 ? 11.348 -10.105 10.318 1.00 85.25 83 VAL A N 1
ATOM 647 C CA . VAL A 1 83 ? 11.508 -9.059 9.309 1.00 85.25 83 VAL A CA 1
ATOM 648 C C . VAL A 1 83 ? 11.393 -7.701 9.984 1.00 85.25 83 VAL A C 1
ATOM 650 O O . VAL A 1 83 ? 10.345 -7.332 10.508 1.00 85.25 83 VAL A O 1
ATOM 653 N N . LYS A 1 84 ? 12.466 -6.909 9.919 1.00 81.75 84 LYS A N 1
ATOM 654 C CA . LYS A 1 84 ? 12.430 -5.493 10.297 1.00 81.75 84 LYS A CA 1
ATOM 655 C C . LYS A 1 84 ? 11.981 -4.671 9.086 1.00 81.75 84 LYS A C 1
ATOM 657 O O . LYS A 1 84 ? 12.735 -4.607 8.116 1.00 81.75 84 LYS A O 1
ATOM 662 N N . PRO A 1 85 ? 10.791 -4.042 9.102 1.00 79.38 85 PRO A N 1
ATOM 663 C CA . PRO A 1 85 ? 10.360 -3.217 7.983 1.00 79.38 85 PRO A CA 1
ATOM 664 C C . PRO A 1 85 ? 11.286 -2.011 7.822 1.00 79.38 85 PRO A C 1
ATOM 666 O O . PRO A 1 85 ? 11.465 -1.228 8.752 1.00 79.38 85 PRO A O 1
ATOM 669 N N . GLU A 1 86 ? 11.827 -1.826 6.623 1.00 76.19 86 GLU A N 1
ATOM 670 C CA . GLU A 1 86 ? 12.637 -0.646 6.283 1.00 76.19 86 GLU A CA 1
ATOM 671 C C . GLU A 1 86 ? 11.771 0.599 6.033 1.00 76.19 86 GLU A C 1
ATOM 673 O O . GLU A 1 86 ? 12.238 1.737 6.113 1.00 76.19 86 GLU A O 1
ATOM 678 N N . HIS A 1 87 ? 10.490 0.390 5.720 1.00 77.81 87 HIS A N 1
ATOM 679 C CA . HIS A 1 87 ? 9.553 1.437 5.332 1.00 77.81 87 HIS A CA 1
ATOM 680 C C . HIS A 1 87 ? 8.282 1.342 6.165 1.00 77.81 87 HIS A C 1
ATOM 682 O O . HIS A 1 87 ? 7.414 0.509 5.908 1.00 77.81 87 HIS A O 1
ATOM 688 N N . ILE A 1 88 ? 8.159 2.232 7.145 1.00 80.06 88 ILE A N 1
ATOM 689 C CA . ILE A 1 88 ? 6.958 2.344 7.969 1.00 80.06 88 ILE A CA 1
ATOM 690 C C . ILE A 1 88 ? 6.309 3.691 7.677 1.00 80.06 88 ILE A C 1
ATOM 692 O O . ILE A 1 88 ? 6.931 4.748 7.7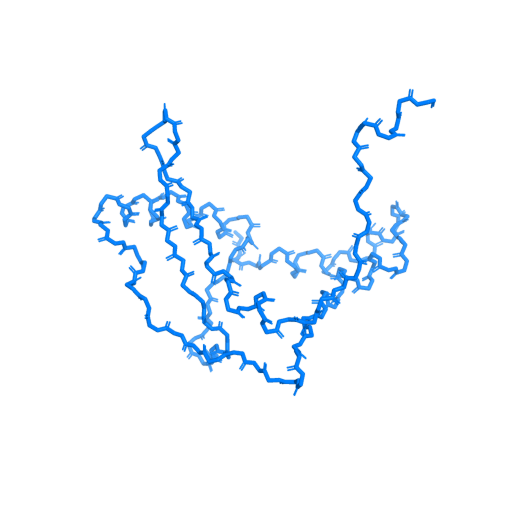84 1.00 80.06 88 ILE A O 1
ATOM 696 N N . VAL A 1 89 ? 5.042 3.637 7.284 1.00 81.75 89 VAL A N 1
ATOM 697 C CA . VAL A 1 89 ? 4.193 4.805 7.060 1.00 81.75 89 VAL A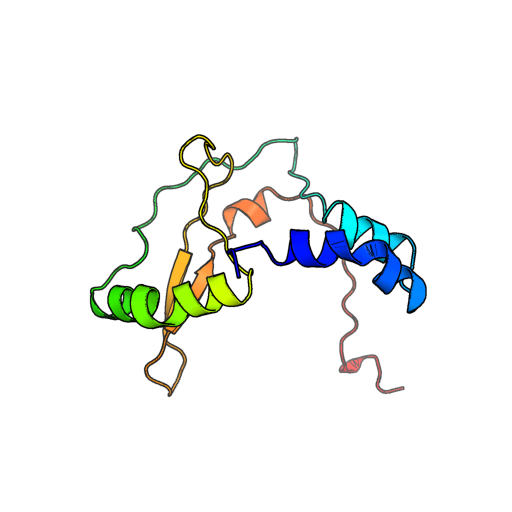 CA 1
ATOM 698 C C . VAL A 1 89 ? 2.951 4.684 7.920 1.00 81.75 89 VAL A C 1
ATOM 700 O O . VAL A 1 89 ? 2.456 3.584 8.157 1.00 81.75 89 VAL A O 1
ATOM 703 N N . ASN A 1 90 ? 2.425 5.821 8.366 1.00 82.00 90 ASN A N 1
ATOM 704 C CA . ASN A 1 90 ? 1.200 5.811 9.149 1.00 82.00 90 ASN A CA 1
ATOM 705 C C . ASN A 1 90 ? -0.029 5.505 8.276 1.00 82.00 90 ASN A C 1
ATOM 707 O O . ASN A 1 90 ? -0.106 5.939 7.123 1.00 82.00 90 ASN A O 1
ATOM 711 N N . ALA A 1 91 ? -1.019 4.841 8.862 1.00 85.19 91 ALA A N 1
ATOM 712 C CA . ALA A 1 91 ? -2.364 4.709 8.321 1.00 85.19 91 ALA A CA 1
ATOM 713 C C . ALA A 1 91 ? -3.376 5.366 9.274 1.00 85.19 91 ALA A C 1
ATOM 715 O O . ALA A 1 91 ? -3.097 5.548 10.448 1.00 85.19 91 ALA A O 1
ATOM 716 N N . PHE A 1 92 ? -4.546 5.774 8.792 1.00 85.00 92 PHE A N 1
ATOM 717 C CA . PHE A 1 92 ? -5.604 6.331 9.640 1.00 85.00 92 PHE A CA 1
ATOM 718 C C . PHE A 1 92 ? -6.994 6.088 9.047 1.00 85.00 92 PHE A C 1
ATOM 720 O O . PHE A 1 92 ? -7.147 5.870 7.845 1.00 85.00 92 PHE A O 1
ATOM 727 N N . CYS A 1 93 ? -8.021 6.130 9.897 1.00 86.44 93 CYS A N 1
ATOM 728 C CA . CYS A 1 93 ? -9.417 5.991 9.489 1.00 86.44 93 CYS A CA 1
ATOM 729 C C . CYS A 1 93 ? -10.032 7.341 9.120 1.00 86.44 93 CYS A C 1
ATOM 731 O O . CYS A 1 93 ? -10.005 8.278 9.915 1.00 86.44 93 CYS A O 1
ATOM 733 N N . VAL A 1 94 ? -10.688 7.410 7.963 1.00 86.62 94 VAL A N 1
ATOM 734 C CA . VAL A 1 94 ? -11.513 8.558 7.553 1.00 86.62 94 VAL A CA 1
ATOM 735 C C . VAL A 1 94 ? -12.964 8.106 7.400 1.00 86.62 94 VAL A C 1
ATOM 737 O O . VAL A 1 94 ? -13.203 7.086 6.747 1.00 86.62 94 VAL A O 1
ATOM 740 N N . PRO A 1 95 ? -13.951 8.819 7.971 1.00 88.56 95 PRO A N 1
ATOM 741 C CA . PRO A 1 95 ? -15.354 8.468 7.794 1.00 88.56 95 PRO A CA 1
ATOM 742 C C . PRO A 1 95 ? -15.771 8.572 6.320 1.00 88.56 95 PRO A C 1
ATOM 744 O O . PRO A 1 95 ? -15.423 9.513 5.606 1.00 88.56 95 PRO A O 1
ATOM 747 N N . LYS A 1 96 ? -16.552 7.598 5.858 1.00 88.88 96 LYS A N 1
ATOM 748 C CA . LYS A 1 96 ? -17.243 7.636 4.571 1.00 88.88 96 LYS A CA 1
ATOM 749 C C . LYS A 1 96 ? -18.476 8.533 4.705 1.00 88.88 96 LYS A C 1
ATOM 751 O O . LYS A 1 96 ? -19.350 8.202 5.515 1.00 88.88 96 LYS A O 1
ATOM 756 N N . PRO A 1 97 ? -18.596 9.597 3.892 1.00 88.44 97 PRO A N 1
ATOM 757 C CA . PRO A 1 97 ? -19.764 10.472 3.920 1.00 88.44 97 PRO A CA 1
ATOM 758 C C . PRO A 1 97 ? -21.067 9.670 3.816 1.00 88.44 97 PRO A C 1
ATOM 760 O O . PRO A 1 97 ? -21.189 8.808 2.949 1.00 88.44 97 PRO A O 1
ATOM 763 N N . GLY A 1 98 ? -22.008 9.919 4.731 1.00 84.44 98 GLY A N 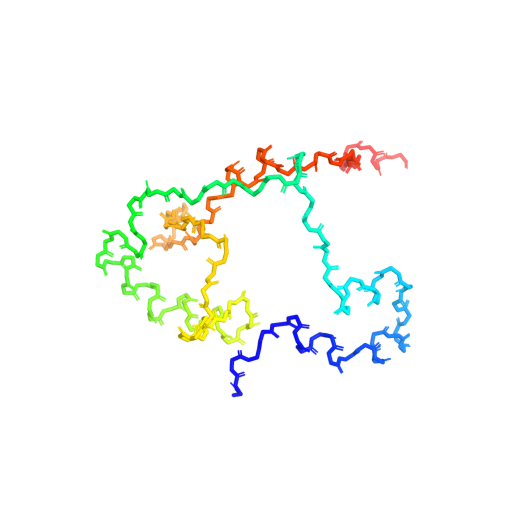1
ATOM 764 C CA . GLY A 1 98 ? -23.369 9.372 4.677 1.00 84.44 98 GLY A CA 1
ATOM 765 C C . GLY A 1 98 ? -23.549 7.884 5.007 1.00 84.44 98 GLY A C 1
ATOM 766 O O . GLY A 1 98 ? -24.657 7.389 4.855 1.00 84.44 98 GLY A O 1
ATOM 767 N N . THR A 1 99 ? -22.516 7.151 5.448 1.00 82.44 99 THR A N 1
ATOM 768 C CA . THR A 1 99 ? -22.640 5.686 5.671 1.00 82.44 99 THR A CA 1
ATOM 769 C C . THR A 1 99 ? -22.322 5.208 7.086 1.00 82.44 99 THR A C 1
ATOM 771 O O . THR A 1 99 ? -22.499 4.029 7.373 1.00 82.44 99 THR A O 1
ATOM 774 N N . GLY A 1 100 ? -21.783 6.072 7.954 1.00 81.62 100 GLY A N 1
ATOM 775 C CA . GLY A 1 100 ? -21.349 5.677 9.303 1.00 81.62 100 GLY A CA 1
ATOM 776 C C . GLY A 1 100 ? -20.206 4.647 9.332 1.00 81.62 100 GLY A C 1
ATOM 777 O O . GLY A 1 100 ? -19.957 4.039 10.365 1.00 81.62 100 GLY A O 1
ATOM 778 N N . THR A 1 101 ? -19.515 4.429 8.207 1.00 84.38 101 THR A N 1
ATOM 779 C CA . THR A 1 101 ? -18.366 3.511 8.099 1.00 84.38 101 THR A CA 1
ATOM 780 C C . THR A 1 101 ? -17.072 4.272 7.817 1.00 84.38 101 THR A C 1
ATOM 782 O O . THR A 1 101 ? -17.113 5.453 7.480 1.00 84.38 101 THR A O 1
ATOM 785 N N . TRP A 1 102 ? -15.916 3.611 7.914 1.00 88.88 102 TRP A N 1
ATOM 786 C CA . TRP A 1 102 ? -14.602 4.223 7.676 1.00 88.88 102 TRP A CA 1
ATOM 787 C C . TRP A 1 102 ? -13.933 3.710 6.392 1.00 88.88 102 TRP A C 1
ATOM 789 O O . TRP A 1 102 ? -14.340 2.710 5.791 1.00 88.88 102 TRP A O 1
ATOM 799 N N . ARG A 1 103 ? -12.912 4.440 5.939 1.00 88.88 103 ARG A N 1
ATOM 800 C CA . ARG A 1 103 ? -11.888 4.024 4.971 1.00 88.88 103 ARG A CA 1
ATOM 801 C C . ARG A 1 103 ? -10.540 4.072 5.667 1.00 88.88 103 ARG A C 1
ATOM 803 O O . ARG A 1 103 ? -10.277 5.035 6.384 1.00 88.88 103 ARG A O 1
ATOM 810 N N . VAL A 1 104 ? -9.685 3.096 5.388 1.00 89.25 104 VAL A N 1
ATOM 811 C CA . VAL A 1 104 ? -8.264 3.205 5.722 1.00 89.25 104 VAL A CA 1
ATOM 812 C C . VAL A 1 104 ? -7.585 4.100 4.694 1.00 89.25 104 VAL A C 1
ATOM 814 O O . VAL A 1 104 ? -7.773 3.934 3.488 1.00 89.25 104 VAL A O 1
ATOM 817 N N . VAL A 1 105 ? -6.805 5.057 5.178 1.00 87.69 105 VAL A N 1
ATOM 818 C CA . VAL A 1 105 ? -5.962 5.944 4.379 1.00 87.69 105 VAL A CA 1
ATOM 819 C C . VAL A 1 105 ? -4.523 5.745 4.821 1.00 87.69 105 VAL A C 1
ATOM 821 O O . VAL A 1 105 ? -4.217 5.888 5.998 1.00 87.69 105 VAL A O 1
ATOM 824 N N . VAL A 1 106 ? -3.635 5.440 3.878 1.00 88.75 106 VAL A N 1
ATOM 825 C CA . VAL A 1 106 ? -2.193 5.338 4.132 1.00 88.75 106 VAL A CA 1
ATOM 826 C C . VAL A 1 106 ? -1.538 6.677 3.803 1.00 88.75 106 VAL A C 1
ATOM 828 O O . VAL A 1 106 ? -1.678 7.193 2.691 1.00 88.75 106 VAL A O 1
ATOM 831 N N . ASN A 1 107 ? -0.823 7.265 4.761 1.00 85.94 107 ASN A N 1
ATOM 832 C CA . ASN A 1 107 ? -0.151 8.546 4.582 1.00 85.94 107 ASN A CA 1
ATOM 833 C C . ASN A 1 107 ? 1.174 8.379 3.831 1.00 85.94 107 ASN A C 1
ATOM 835 O O . ASN A 1 107 ? 2.242 8.241 4.426 1.00 85.94 107 ASN A O 1
ATOM 839 N N . LEU A 1 108 ? 1.109 8.473 2.506 1.00 87.44 108 LEU A N 1
ATOM 840 C CA . LEU A 1 108 ? 2.282 8.378 1.638 1.00 87.44 108 LEU A CA 1
ATOM 841 C C . LEU A 1 108 ? 2.955 9.729 1.358 1.00 87.44 108 LEU A C 1
ATOM 843 O O . LEU A 1 108 ? 3.834 9.797 0.507 1.00 87.44 108 LEU A O 1
ATOM 847 N N . LYS A 1 109 ? 2.598 10.823 2.051 1.00 86.25 109 LYS A N 1
ATOM 848 C CA . LYS A 1 109 ? 3.095 12.172 1.712 1.00 86.25 109 LYS A CA 1
ATOM 849 C C . LYS A 1 109 ? 4.626 12.252 1.672 1.00 86.25 109 LYS A C 1
ATOM 851 O O . LYS A 1 109 ? 5.177 12.777 0.708 1.00 86.25 109 LYS A O 1
ATOM 856 N N . ARG A 1 110 ? 5.320 11.716 2.685 1.00 82.12 110 ARG A N 1
ATOM 857 C CA . ARG A 1 110 ? 6.796 11.716 2.723 1.00 82.12 110 ARG A CA 1
ATOM 858 C C . ARG A 1 110 ? 7.410 10.782 1.684 1.00 82.12 110 ARG A C 1
ATOM 860 O O . ARG A 1 110 ? 8.366 11.181 1.025 1.00 82.12 110 ARG A O 1
ATOM 867 N N . MET A 1 111 ? 6.820 9.600 1.492 1.00 85.88 111 MET A N 1
ATOM 868 C CA . MET A 1 111 ? 7.226 8.671 0.432 1.00 85.88 111 MET A CA 1
ATOM 869 C C . MET A 1 111 ? 7.153 9.355 -0.936 1.00 85.88 111 MET A C 1
ATOM 871 O O . MET A 1 111 ? 8.133 9.360 -1.672 1.00 85.88 111 MET A O 1
ATOM 875 N N . ASN A 1 112 ? 6.045 10.037 -1.227 1.00 88.12 112 ASN A N 1
ATOM 876 C CA . ASN A 1 112 ? 5.824 10.734 -2.492 1.00 88.12 112 ASN A CA 1
ATOM 877 C C . ASN A 1 112 ? 6.802 11.902 -2.710 1.00 88.12 112 ASN A C 1
ATOM 879 O O . ASN A 1 112 ? 7.244 12.126 -3.834 1.00 88.12 112 ASN A O 1
ATOM 883 N N . ILE A 1 113 ? 7.158 12.650 -1.657 1.00 86.56 113 ILE A N 1
ATOM 884 C CA . ILE A 1 113 ? 8.156 13.734 -1.745 1.00 86.56 113 ILE A CA 1
ATOM 885 C C . ILE A 1 113 ? 9.541 13.167 -2.077 1.00 86.56 113 ILE A C 1
ATOM 887 O O . ILE A 1 113 ? 10.257 13.731 -2.909 1.00 86.56 113 ILE A O 1
ATOM 891 N N . ALA A 1 114 ? 9.907 12.055 -1.437 1.00 87.56 114 ALA A N 1
ATOM 892 C CA . ALA A 1 114 ? 11.196 11.411 -1.634 1.00 87.56 114 ALA A CA 1
ATOM 893 C C . ALA A 1 114 ? 11.291 10.668 -2.973 1.00 87.56 114 ALA A C 1
ATOM 895 O O . ALA A 1 114 ? 12.387 10.502 -3.490 1.00 87.56 114 ALA A O 1
ATOM 896 N N . GLN A 1 115 ? 10.179 10.234 -3.567 1.00 89.31 115 GLN A N 1
ATOM 897 C CA . GLN A 1 115 ? 10.178 9.516 -4.842 1.00 89.31 115 GLN A CA 1
ATOM 898 C C . GLN A 1 115 ? 10.587 10.400 -6.034 1.00 89.31 115 GLN A C 1
ATOM 900 O O . GLN A 1 115 ? 10.298 11.603 -6.113 1.00 89.31 115 GLN A O 1
ATOM 905 N N . LYS A 1 116 ? 11.264 9.792 -7.014 1.00 88.88 116 LYS A N 1
ATOM 906 C CA . LYS A 1 116 ? 11.543 10.433 -8.303 1.00 88.88 116 LYS A CA 1
ATOM 907 C C . LYS A 1 116 ? 10.235 10.644 -9.059 1.00 88.88 116 LYS A C 1
ATOM 909 O O . LYS A 1 116 ? 9.488 9.702 -9.318 1.00 88.88 116 LYS A O 1
ATOM 914 N N . ALA A 1 117 ? 9.986 11.885 -9.469 1.00 84.88 117 ALA A N 1
ATOM 915 C CA . ALA A 1 117 ? 8.831 12.200 -10.294 1.00 84.88 117 ALA A CA 1
ATOM 916 C C . ALA A 1 117 ? 9.010 11.599 -11.695 1.00 84.88 117 ALA A C 1
ATOM 918 O O . ALA A 1 117 ? 10.015 11.835 -12.368 1.00 84.88 117 ALA A O 1
ATOM 919 N N . ARG A 1 118 ? 8.015 10.839 -12.154 1.00 83.44 118 ARG A N 1
ATOM 920 C CA . ARG A 1 118 ? 7.910 10.392 -13.545 1.00 83.44 118 ARG A CA 1
ATOM 921 C C . ARG A 1 118 ? 6.886 11.271 -14.254 1.00 83.44 118 ARG A C 1
ATOM 923 O O . ARG A 1 118 ? 5.815 11.534 -13.711 1.00 83.44 118 ARG A O 1
ATOM 930 N N . LYS A 1 119 ? 7.204 11.731 -15.468 1.00 80.00 119 LYS A N 1
ATOM 931 C CA . LYS A 1 119 ? 6.223 12.425 -16.308 1.00 80.00 119 LYS A CA 1
ATOM 932 C C . LYS A 1 119 ? 5.158 11.409 -16.715 1.00 80.00 119 LYS A C 1
ATOM 934 O O . LYS A 1 119 ? 5.468 10.432 -17.388 1.00 80.00 119 LYS A O 1
ATOM 939 N N . CYS A 1 120 ? 3.924 11.638 -16.294 1.00 81.19 120 CYS A N 1
ATOM 940 C CA . CYS A 1 120 ? 2.764 10.893 -16.751 1.00 81.19 120 CYS A CA 1
ATOM 941 C C . CYS A 1 120 ? 1.822 11.886 -17.425 1.00 81.19 120 CYS A C 1
ATOM 943 O O . CYS A 1 120 ? 1.498 12.923 -16.844 1.00 81.19 120 CYS A O 1
ATOM 945 N N . ARG A 1 121 ? 1.423 11.590 -18.662 1.00 80.44 121 ARG A N 1
ATOM 946 C CA . ARG A 1 121 ? 0.380 12.344 -19.347 1.00 80.44 121 ARG A CA 1
ATOM 947 C C . ARG A 1 121 ? -0.917 11.581 -19.149 1.00 80.44 121 ARG A C 1
ATOM 949 O O . ARG A 1 121 ? -1.082 10.499 -19.699 1.00 80.44 121 ARG A O 1
ATOM 956 N N . TYR A 1 122 ? -1.807 12.144 -18.347 1.00 79.50 122 TYR A N 1
ATOM 957 C CA . TYR A 1 122 ? -3.167 11.645 -18.243 1.00 79.50 122 TYR A CA 1
ATOM 958 C C . TYR A 1 122 ? -3.988 12.282 -19.355 1.00 79.50 122 TYR A C 1
ATOM 960 O O . TYR A 1 122 ? -4.070 13.509 -19.455 1.00 79.50 122 TYR A O 1
ATOM 968 N N . GLU A 1 123 ? -4.578 11.456 -20.204 1.00 81.38 123 GLU A N 1
ATOM 969 C CA . GLU A 1 123 ? -5.594 11.915 -21.136 1.00 81.38 123 GLU A CA 1
ATOM 970 C C . GLU A 1 123 ? -6.901 12.050 -20.362 1.00 81.38 123 GLU A C 1
ATOM 972 O O . GLU A 1 123 ? -7.362 11.122 -19.700 1.00 81.38 123 GLU A O 1
ATOM 977 N N . SER A 1 124 ? -7.471 13.251 -20.371 1.00 78.38 124 SER A N 1
ATOM 978 C CA . SER A 1 124 ? -8.780 13.465 -19.763 1.00 78.38 124 SER A CA 1
ATOM 979 C C . SER A 1 124 ? -9.872 13.030 -20.735 1.00 78.38 124 SER A C 1
ATOM 981 O O . SER A 1 124 ? -9.726 13.193 -21.945 1.00 78.38 124 SER A O 1
ATOM 983 N N . LEU A 1 125 ? -11.016 12.580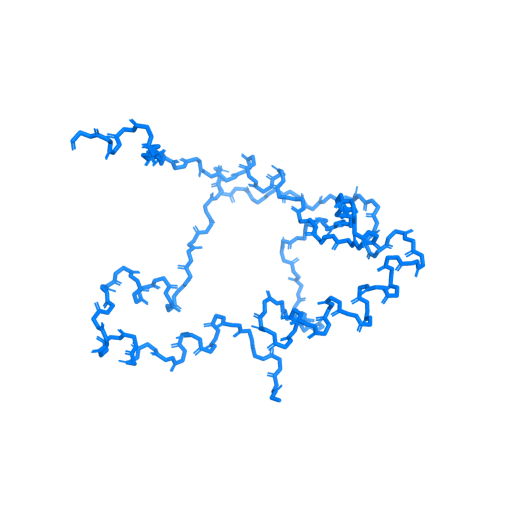 -20.210 1.00 70.88 125 LEU A N 1
ATOM 984 C CA . LEU A 1 125 ? -12.213 12.275 -21.011 1.00 70.88 125 LEU A CA 1
ATOM 985 C C . LEU A 1 125 ? -12.681 13.458 -21.881 1.00 70.88 125 LEU A C 1
ATOM 987 O O . LEU A 1 125 ? -13.434 13.273 -22.832 1.00 70.88 125 LEU A O 1
ATOM 991 N N . ARG A 1 126 ? -12.226 14.679 -21.578 1.00 65.69 126 ARG A N 1
ATOM 992 C CA . ARG A 1 126 ? -12.486 15.878 -22.379 1.00 65.69 126 ARG A CA 1
ATOM 993 C C . ARG A 1 126 ? -11.731 15.879 -23.717 1.00 65.69 126 ARG A C 1
ATOM 995 O O . ARG A 1 126 ? -12.200 16.520 -24.646 1.00 65.69 126 ARG A O 1
ATOM 1002 N N . LEU A 1 127 ? -10.596 15.182 -23.812 1.00 60.47 127 LEU A N 1
ATOM 1003 C CA . LEU A 1 127 ? -9.742 15.117 -25.007 1.00 60.47 127 LEU A CA 1
ATOM 1004 C C . LEU A 1 127 ? -10.118 13.977 -25.972 1.00 60.47 127 LEU A C 1
ATOM 1006 O O . LEU A 1 127 ? -9.713 14.018 -27.124 1.00 60.47 127 LEU A O 1
ATOM 1010 N N . LEU A 1 128 ? -10.906 12.991 -25.525 1.00 57.78 128 LEU A N 1
ATOM 1011 C CA . LEU A 1 128 ? -11.297 11.800 -26.302 1.00 57.78 128 LEU A CA 1
ATOM 1012 C C . LEU A 1 128 ? -12.646 11.954 -27.040 1.00 57.78 128 LEU A C 1
ATOM 1014 O O . LEU A 1 128 ? -13.228 10.966 -27.472 1.00 57.78 128 LEU A O 1
ATOM 1018 N N . ARG A 1 129 ? -13.188 13.176 -27.140 1.00 55.66 129 ARG A N 1
ATOM 1019 C CA . ARG A 1 129 ? -14.505 13.475 -27.745 1.00 55.66 129 ARG A CA 1
ATOM 1020 C C . ARG A 1 129 ? -14.439 13.927 -29.218 1.00 55.66 129 ARG A C 1
ATOM 1022 O O . ARG A 1 129 ? -15.347 14.624 -29.663 1.00 55.66 129 ARG A O 1
ATOM 1029 N N . HIS A 1 130 ? -13.387 13.561 -29.948 1.00 52.12 130 HIS A N 1
ATOM 1030 C CA . HIS A 1 130 ? -13.235 13.876 -31.373 1.00 52.12 130 HIS A CA 1
ATOM 1031 C C . HIS A 1 130 ? -13.439 12.641 -32.240 1.00 52.12 130 HIS A C 1
ATOM 1033 O O . HIS A 1 130 ? -12.874 11.587 -31.877 1.00 52.12 130 HIS A O 1
#

Secondary structure (DSSP, 8-state):
-----HHHHHHTTHHHHHHTT--HHHHHHHHH----PBGGGPPPPP---PPSP-SHHHHHHIIIIIHHHHHHTTSS-PPPTT---S----EEEEEPTTTS-EEEEE--HHHHHHBPPPP--PPPTTTS--

Nearest PDB structures (foldseek):
  4zhr-assembly1_A  TM=8.001E-01  e=1.044E-02  Human immunodeficiency virus 1
  6aoc-assembly2_C  TM=7.776E-01  e=1.349E-02  Human immunodeficiency virus type 1 BH10
  2hnd-assembly1_A  TM=7.846E-01  e=1.349E-02  Human immunodeficiency virus 1
  5txp-assembly2_C  TM=7.331E-01  e=1.861E-02  Human immunodeficiency virus type 1 BH10
  1jlb-assembly1_A  TM=7.769E-01  e=3.112E-02  HIV-1 M:B_HXB2R

Foldseek 3Di:
DQLAAPLNVQLVCLVVCVVVPNDPVRSCCSNPNDDWAFDVNDDQDDDDDDAPPPDPVRVCCCVVPVVVVCSVVSVDDDDDPPDDDPDDWHWYWDDDPPDRHTDIDTPCPRVVVGTDDDDDDDDDPVNVPD

InterPro domains:
  IPR043502 DNA/RNA polymerase superfamily [SSF56672] (59-115)

Sequence (130 aa):
MPDIPLHERVSGRLAAWRAIGADSRTLHVLKQGVPVEFRGGCIPPAFDLPSFPVTAQQERWWLEKEEPRLLALGAISRVPAEVKPEHIVNAFCVPKPGTGTWRVVVNLKRMNIAQKARKCRYESLRLLRH

Organism: NCBI:txid1737510

pLDDT: mean 84.13, std 10.3, range [43.66, 97.12]

Radius of gyration: 18.72 Å; Cα contacts (8 Å, |Δi|>4): 108; chains: 1; bounding box: 43×36×52 Å